Protein AF-A0A1F1WDA9-F1 (afdb_monomer_lite)

Sequence (125 aa):
MWILLLAPYALLALSQLLALVALAKAAPAMGLGLPALAVPALVYLAAALLSLAAFALAVAPERLGPPGPKEPLIALAVLSGLLVCAAPLLWGRTIGEFHLSHHVVRALVTTACLVLYSWYVASHR

pLDDT: mean 78.09, std 8.65, range [53.0, 90.69]

Foldseek 3Di:
DLVLLQVLLVVQLVLLVVLLVLLVVLCVVLVHDPVVSVVLNVLSVLLNVLSVVLNCLSPDDCVVDPQAQPVVNLVSLVSSLCSSQVSCVVCVVSRVNPDPVSNVVSNVSSVSNNVVSVVVRVVSD

Radius of gyration: 15.83 Å; chains: 1; bounding box: 38×28×45 Å

Secondary structure (DSSP, 8-state):
-THHHHHHHHHHHHHHHHHHHHHHHHHHHTT--HHHHHHHHHHHHHHHHHHHHHHHHHHS-GGGS-SS--THHHHHHHHHHHHHHHHHHHHGGGGT---HHHHHHHHHHHHHHHHHHHHHHHH--

Structure (mmCIF, N/CA/C/O backbone):
data_AF-A0A1F1WDA9-F1
#
_entry.id   AF-A0A1F1WDA9-F1
#
loop_
_atom_site.group_PDB
_atom_site.id
_atom_site.type_symbol
_atom_site.label_atom_id
_atom_site.label_alt_id
_atom_site.label_comp_id
_atom_site.label_asym_id
_atom_site.label_entity_id
_atom_site.label_seq_id
_atom_site.pdbx_PDB_ins_code
_atom_site.Cartn_x
_atom_site.Cartn_y
_atom_site.Cartn_z
_atom_site.occupancy
_atom_site.B_iso_or_equiv
_atom_site.auth_seq_id
_atom_site.auth_comp_id
_atom_site.auth_asym_id
_atom_site.auth_atom_id
_atom_site.pdbx_PDB_model_num
ATOM 1 N N . MET A 1 1 ? -7.045 -3.822 19.703 1.00 61.25 1 MET A N 1
ATOM 2 C CA . MET A 1 1 ? -7.415 -4.086 18.291 1.00 61.25 1 MET A CA 1
ATOM 3 C C . MET A 1 1 ? -6.736 -3.156 17.291 1.00 61.25 1 MET A C 1
ATOM 5 O O . MET A 1 1 ? -6.236 -3.666 16.302 1.00 61.25 1 MET A O 1
ATOM 9 N N . TRP A 1 2 ? -6.627 -1.845 17.539 1.00 63.19 2 TRP A N 1
ATOM 10 C CA . TRP A 1 2 ? -5.941 -0.905 16.628 1.00 63.19 2 TRP A CA 1
ATOM 11 C C . TRP A 1 2 ? -4.470 -1.264 16.324 1.00 63.19 2 TRP A C 1
ATOM 13 O O . TRP A 1 2 ? -4.031 -1.119 15.189 1.00 63.19 2 TRP A O 1
ATOM 23 N N . ILE A 1 3 ? -3.740 -1.833 17.294 1.00 65.56 3 ILE A N 1
ATOM 24 C CA . ILE A 1 3 ? -2.374 -2.362 17.104 1.00 65.56 3 ILE A CA 1
ATOM 25 C C . ILE A 1 3 ? -2.290 -3.410 15.981 1.00 65.56 3 ILE A C 1
ATOM 27 O O . ILE A 1 3 ? -1.283 -3.476 15.280 1.00 65.56 3 ILE A O 1
ATOM 31 N N . LEU A 1 4 ? -3.353 -4.192 15.759 1.00 71.25 4 LEU A N 1
ATOM 32 C CA . LEU A 1 4 ? -3.380 -5.226 14.718 1.00 71.25 4 LEU A CA 1
ATOM 33 C C . LEU A 1 4 ? -3.422 -4.629 13.302 1.00 71.25 4 LEU A C 1
ATOM 35 O O . LEU A 1 4 ? -3.058 -5.312 12.352 1.00 71.25 4 LEU A O 1
ATOM 39 N N . LEU A 1 5 ? -3.811 -3.356 13.156 1.00 70.69 5 LEU A N 1
ATOM 40 C CA . LEU A 1 5 ? -3.797 -2.635 11.878 1.00 70.69 5 LEU A CA 1
ATOM 41 C C . LEU A 1 5 ? -2.412 -2.075 11.528 1.00 70.69 5 LEU A C 1
ATOM 43 O O . LEU A 1 5 ? -2.138 -1.804 10.363 1.00 70.69 5 LEU A O 1
ATOM 47 N N . LEU A 1 6 ? -1.518 -1.931 12.508 1.00 77.06 6 LEU A N 1
ATOM 48 C CA . LEU A 1 6 ? -0.211 -1.301 12.311 1.00 77.06 6 LEU A CA 1
ATOM 49 C C . LEU A 1 6 ? 0.690 -2.115 11.389 1.00 77.06 6 LEU A C 1
ATOM 51 O O . LEU A 1 6 ? 1.230 -1.587 10.420 1.00 77.06 6 LEU A O 1
ATOM 55 N N . ALA A 1 7 ? 0.824 -3.408 11.682 1.00 81.56 7 ALA A N 1
ATOM 56 C CA . ALA A 1 7 ? 1.669 -4.308 10.913 1.00 81.56 7 ALA A CA 1
ATOM 57 C C . ALA A 1 7 ? 1.272 -4.372 9.424 1.00 81.56 7 ALA A C 1
ATOM 59 O O . ALA A 1 7 ? 2.144 -4.147 8.584 1.00 81.56 7 ALA A O 1
ATOM 60 N N . PRO A 1 8 ? 0.001 -4.612 9.047 1.00 82.56 8 PRO A N 1
ATOM 61 C CA . PRO A 1 8 ? -0.348 -4.735 7.638 1.00 82.56 8 PRO A CA 1
ATOM 62 C C . PRO A 1 8 ? -0.257 -3.398 6.877 1.00 82.56 8 PRO A C 1
ATOM 64 O O . PRO A 1 8 ? 0.250 -3.402 5.758 1.00 82.56 8 PRO A O 1
ATOM 67 N N . TYR A 1 9 ? -0.601 -2.240 7.465 1.00 80.25 9 TYR A N 1
ATOM 68 C CA . TYR A 1 9 ? -0.370 -0.946 6.793 1.00 80.25 9 TYR A CA 1
ATOM 69 C C . TYR A 1 9 ? 1.116 -0.611 6.630 1.00 80.25 9 TYR A C 1
ATOM 71 O O . TYR A 1 9 ? 1.511 -0.095 5.582 1.00 80.25 9 TYR A O 1
ATOM 79 N N . ALA A 1 10 ? 1.954 -0.936 7.619 1.00 81.38 10 ALA A N 1
ATOM 80 C CA . ALA A 1 10 ? 3.400 -0.768 7.505 1.00 81.38 10 ALA A CA 1
ATOM 81 C C . ALA A 1 10 ? 3.981 -1.656 6.393 1.00 81.38 10 ALA A C 1
ATOM 83 O O . ALA A 1 10 ? 4.783 -1.186 5.586 1.00 81.38 10 ALA A O 1
ATOM 84 N N . LEU A 1 11 ? 3.534 -2.913 6.300 1.00 84.25 11 LEU A N 1
ATOM 85 C CA . LEU A 1 11 ? 3.925 -3.828 5.224 1.00 84.25 11 LEU A CA 1
ATOM 86 C C . LEU A 1 11 ? 3.481 -3.318 3.850 1.00 84.25 11 LEU A C 1
ATOM 88 O O . LEU A 1 11 ? 4.268 -3.369 2.904 1.00 84.25 11 LEU A O 1
ATOM 92 N N . LEU A 1 12 ? 2.262 -2.780 3.733 1.00 84.62 12 LEU A N 1
ATOM 93 C CA . LEU A 1 12 ? 1.797 -2.155 2.495 1.00 84.62 12 LEU A CA 1
ATOM 94 C C . LEU A 1 12 ? 2.698 -0.984 2.111 1.00 84.62 12 LEU A C 1
ATOM 96 O O . LEU A 1 12 ? 3.231 -0.996 1.004 1.00 84.62 12 LEU A O 1
ATOM 100 N N . ALA A 1 13 ? 2.949 -0.041 3.021 1.00 84.62 13 ALA A N 1
ATOM 101 C CA . ALA A 1 13 ? 3.828 1.098 2.766 1.00 84.62 13 ALA A CA 1
ATOM 102 C C . ALA A 1 13 ? 5.230 0.655 2.314 1.00 84.62 13 ALA A C 1
ATOM 104 O O . ALA A 1 13 ? 5.705 1.084 1.262 1.00 84.62 13 ALA A O 1
ATOM 105 N N . LEU A 1 14 ? 5.857 -0.262 3.058 1.00 85.38 14 LEU A N 1
ATOM 106 C CA . LEU A 1 14 ? 7.173 -0.814 2.731 1.00 85.38 14 LEU A CA 1
ATOM 107 C C . LEU A 1 14 ? 7.184 -1.487 1.356 1.00 85.38 14 LEU A C 1
ATOM 109 O O . LEU A 1 14 ? 8.098 -1.253 0.571 1.00 85.38 14 LEU A O 1
ATOM 113 N N . SER A 1 15 ? 6.151 -2.266 1.023 1.00 84.38 15 SER A N 1
ATOM 114 C CA . SER A 1 15 ? 6.055 -2.934 -0.281 1.00 84.38 15 SER A CA 1
ATOM 115 C C . SER A 1 15 ? 5.973 -1.957 -1.459 1.00 84.38 15 SER A C 1
ATOM 117 O O . SER A 1 15 ? 6.440 -2.278 -2.552 1.00 84.38 15 SER A O 1
ATOM 119 N N . GLN A 1 16 ? 5.391 -0.769 -1.263 1.00 87.19 16 GLN A N 1
ATOM 120 C CA . GLN A 1 16 ? 5.342 0.265 -2.301 1.00 87.19 16 GLN A CA 1
ATOM 121 C C . GLN A 1 16 ? 6.668 1.024 -2.409 1.00 87.19 16 GLN A C 1
ATOM 123 O O . GLN A 1 16 ? 7.121 1.316 -3.513 1.00 87.19 16 GLN A O 1
ATOM 128 N N . LEU A 1 17 ? 7.324 1.302 -1.279 1.00 86.00 17 LEU A N 1
ATOM 129 C CA . LEU A 1 17 ? 8.654 1.916 -1.268 1.00 86.00 17 LEU A CA 1
ATOM 130 C C . LEU A 1 17 ? 9.697 1.008 -1.933 1.00 86.00 17 LEU A C 1
ATOM 132 O O . LEU A 1 17 ? 10.520 1.483 -2.712 1.00 86.00 17 LEU A O 1
ATOM 136 N N . LEU A 1 18 ? 9.632 -0.302 -1.688 1.00 84.81 18 LEU A N 1
ATOM 137 C CA . LEU A 1 18 ? 10.484 -1.277 -2.369 1.00 84.81 18 LEU A CA 1
ATOM 138 C C . LEU A 1 18 ? 10.212 -1.313 -3.877 1.00 84.81 18 LEU A C 1
ATOM 140 O O . LEU A 1 18 ? 11.165 -1.315 -4.653 1.00 84.81 18 LEU A O 1
ATOM 144 N N . ALA A 1 19 ? 8.944 -1.238 -4.290 1.00 82.50 19 ALA A N 1
ATOM 145 C CA . ALA A 1 19 ? 8.584 -1.168 -5.705 1.00 82.50 19 ALA A CA 1
ATOM 146 C C . ALA A 1 19 ? 9.108 0.109 -6.387 1.00 82.50 19 ALA A C 1
ATOM 148 O O . ALA A 1 19 ? 9.547 0.051 -7.533 1.00 82.50 19 ALA A O 1
ATOM 149 N N . LEU A 1 20 ? 9.149 1.251 -5.686 1.00 84.88 20 LEU A N 1
ATOM 150 C CA . LEU A 1 20 ? 9.797 2.472 -6.189 1.00 84.88 20 LEU A CA 1
ATOM 151 C C . LEU A 1 20 ? 11.300 2.277 -6.407 1.00 84.88 20 LEU A C 1
ATOM 153 O O . LEU A 1 20 ? 11.842 2.706 -7.426 1.00 84.88 20 LEU A O 1
ATOM 157 N N . VAL A 1 21 ? 11.977 1.609 -5.470 1.00 85.06 21 VAL A N 1
ATOM 158 C CA . VAL A 1 21 ? 13.402 1.281 -5.607 1.00 85.06 21 VAL A CA 1
ATOM 159 C C . VAL A 1 21 ? 13.628 0.318 -6.776 1.00 85.06 21 VAL A C 1
ATOM 161 O O . VAL A 1 21 ? 14.570 0.507 -7.547 1.00 85.06 21 VAL A O 1
ATOM 164 N N . ALA A 1 22 ? 12.769 -0.691 -6.941 1.00 81.69 22 ALA A N 1
ATOM 165 C CA . ALA A 1 22 ? 12.832 -1.630 -8.058 1.00 81.69 22 ALA A CA 1
ATOM 166 C C . ALA A 1 22 ? 12.607 -0.927 -9.405 1.00 81.69 22 ALA A C 1
ATOM 168 O O . ALA A 1 22 ? 13.394 -1.120 -10.331 1.00 81.69 22 ALA A O 1
ATOM 169 N N . LEU A 1 23 ? 11.610 -0.040 -9.490 1.00 81.00 23 LEU A N 1
ATOM 170 C CA . LEU A 1 23 ? 11.333 0.795 -10.662 1.00 81.00 23 LEU A CA 1
ATOM 171 C C . LEU A 1 23 ? 12.551 1.644 -11.051 1.00 81.00 23 LEU A C 1
ATOM 173 O O . LEU A 1 23 ? 12.950 1.648 -12.215 1.00 81.00 23 LEU A O 1
ATOM 177 N N . ALA A 1 24 ? 13.184 2.308 -10.079 1.00 81.00 24 ALA A N 1
ATOM 178 C CA . ALA A 1 24 ? 14.379 3.117 -10.316 1.00 81.00 24 ALA A CA 1
ATOM 179 C C . ALA A 1 24 ? 15.580 2.281 -10.798 1.00 81.00 24 ALA A C 1
ATOM 181 O O . ALA A 1 24 ? 16.363 2.751 -11.622 1.00 81.00 24 ALA A O 1
ATOM 182 N N . LYS A 1 25 ? 15.720 1.037 -10.320 1.00 81.69 25 LYS A N 1
ATOM 183 C CA . LYS A 1 25 ? 16.786 0.112 -10.744 1.00 81.69 25 LYS A CA 1
ATOM 184 C C . LYS A 1 25 ? 16.533 -0.525 -12.111 1.00 81.69 25 LYS A C 1
ATOM 186 O O . LYS A 1 25 ? 17.486 -0.762 -12.846 1.00 81.69 25 LYS A O 1
ATOM 191 N N . ALA A 1 26 ? 15.279 -0.820 -12.448 1.00 77.19 26 ALA A N 1
ATOM 192 C CA . ALA A 1 26 ? 14.908 -1.451 -13.714 1.00 77.19 26 ALA A CA 1
ATOM 193 C C . ALA A 1 26 ? 14.925 -0.461 -14.891 1.00 77.19 26 ALA A C 1
ATOM 195 O O . ALA A 1 26 ? 15.230 -0.843 -16.020 1.00 77.19 26 ALA A O 1
ATOM 196 N N . ALA A 1 27 ? 14.647 0.818 -14.622 1.00 74.38 27 ALA A N 1
ATOM 197 C CA . ALA A 1 27 ? 14.555 1.879 -15.620 1.00 74.38 27 ALA A CA 1
ATOM 198 C C . ALA A 1 27 ? 15.760 1.982 -16.585 1.00 74.38 27 ALA A C 1
ATOM 200 O O . ALA A 1 27 ? 15.528 1.975 -17.799 1.00 74.38 27 ALA A O 1
ATOM 201 N N . PRO A 1 28 ? 17.028 2.011 -16.116 1.00 75.19 28 PRO A N 1
ATOM 202 C CA . PRO A 1 28 ? 18.190 2.074 -17.006 1.00 75.19 28 PRO A CA 1
ATOM 203 C C . PRO A 1 28 ? 18.347 0.821 -17.872 1.00 75.19 28 PRO A C 1
ATOM 205 O O . PRO A 1 28 ? 18.714 0.920 -19.039 1.00 75.19 28 PRO A O 1
ATOM 208 N N . ALA A 1 29 ? 18.044 -0.357 -17.316 1.00 77.25 29 ALA A N 1
ATOM 209 C CA . ALA A 1 29 ? 18.194 -1.638 -18.006 1.00 77.25 29 ALA A CA 1
ATOM 210 C C . ALA A 1 29 ? 17.150 -1.844 -19.115 1.00 77.25 29 ALA A C 1
ATOM 212 O O . ALA A 1 29 ? 17.407 -2.568 -20.073 1.00 77.25 29 ALA A O 1
ATOM 213 N N . MET A 1 30 ? 15.985 -1.203 -19.000 1.00 74.25 30 MET A N 1
ATOM 214 C CA . MET A 1 30 ? 14.904 -1.298 -19.984 1.00 74.25 30 MET A CA 1
ATOM 215 C C . MET A 1 30 ? 14.890 -0.151 -21.005 1.00 74.25 30 MET A C 1
ATOM 217 O O . MET A 1 30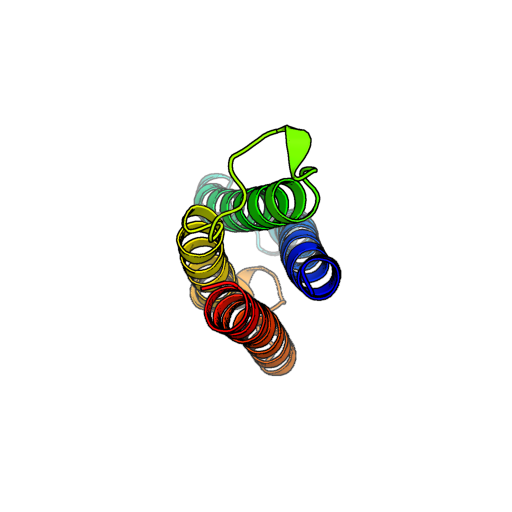 ? 13.984 -0.090 -21.832 1.00 74.25 30 MET A O 1
ATOM 2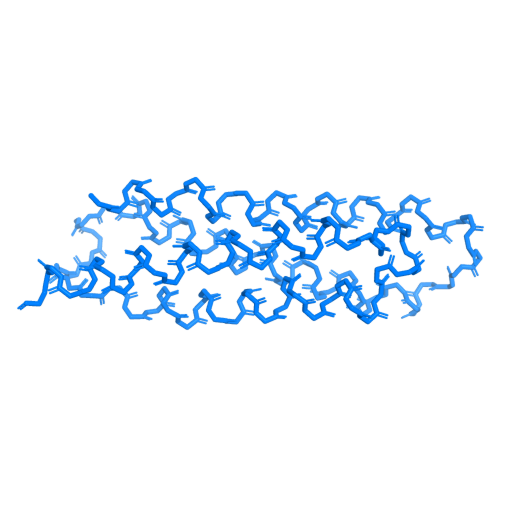21 N N . GLY A 1 31 ? 15.858 0.774 -20.950 1.00 75.31 31 GLY A N 1
ATOM 222 C CA . GLY A 1 31 ? 15.908 1.929 -21.855 1.00 75.31 31 GLY A CA 1
ATOM 223 C C . GLY A 1 31 ? 14.682 2.847 -21.751 1.00 75.31 31 GLY A C 1
ATOM 224 O O . GLY A 1 31 ? 14.349 3.548 -22.705 1.00 75.31 31 GLY A O 1
ATOM 225 N N . LEU A 1 32 ? 13.976 2.822 -20.615 1.00 75.12 32 LEU A N 1
ATOM 226 C CA . LEU A 1 32 ? 12.750 3.590 -20.421 1.00 75.12 32 LEU A CA 1
ATOM 227 C C . LEU A 1 32 ? 13.085 5.065 -20.190 1.00 75.12 32 LEU A C 1
ATOM 229 O O . LEU A 1 32 ? 13.845 5.415 -19.288 1.00 75.12 32 LEU A O 1
ATOM 233 N N . GLY A 1 33 ? 12.475 5.944 -20.985 1.00 74.25 33 GLY A N 1
ATOM 234 C CA . GLY A 1 33 ? 12.559 7.386 -20.766 1.00 74.25 33 GLY A CA 1
ATOM 235 C C . GLY A 1 33 ? 11.808 7.828 -19.505 1.00 74.25 33 GLY A C 1
ATOM 236 O O . GLY A 1 33 ? 10.836 7.196 -19.087 1.00 74.25 33 GLY A O 1
ATOM 237 N N . LEU A 1 34 ? 12.203 8.978 -18.947 1.00 71.81 34 LEU A N 1
ATOM 238 C CA . LEU A 1 34 ? 11.554 9.632 -17.796 1.00 71.81 34 LEU A CA 1
ATOM 239 C C . LEU A 1 34 ? 10.006 9.657 -17.841 1.00 71.81 34 LEU A C 1
ATOM 241 O O . LEU A 1 34 ? 9.393 9.367 -16.811 1.00 71.81 34 LEU A O 1
ATOM 245 N N . PRO A 1 35 ? 9.339 9.933 -18.984 1.00 71.75 35 PRO A N 1
ATOM 246 C CA . PRO A 1 35 ? 7.876 9.988 -19.035 1.00 71.75 35 PRO A CA 1
ATOM 247 C C . PRO A 1 35 ? 7.206 8.639 -18.750 1.00 71.75 35 PRO A C 1
ATOM 249 O O . PRO A 1 35 ? 6.153 8.594 -18.119 1.00 71.75 35 PRO A 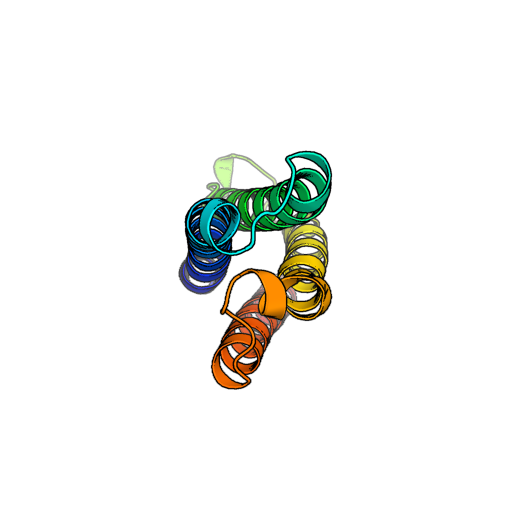O 1
ATOM 252 N N . ALA A 1 36 ? 7.832 7.535 -19.173 1.00 76.56 36 ALA A N 1
ATOM 253 C CA . ALA A 1 36 ? 7.303 6.187 -18.977 1.00 76.56 36 ALA A CA 1
ATOM 254 C C . ALA A 1 36 ? 7.371 5.737 -17.506 1.00 76.56 36 ALA A C 1
ATOM 256 O O . ALA A 1 36 ? 6.643 4.836 -17.100 1.00 76.56 36 ALA A O 1
ATOM 257 N N . LEU A 1 37 ? 8.222 6.384 -16.702 1.00 80.50 37 LEU A N 1
ATOM 258 C CA . LEU A 1 37 ? 8.442 6.076 -15.287 1.00 80.50 37 LEU A CA 1
ATOM 259 C C . LEU A 1 37 ? 7.665 7.004 -14.352 1.00 80.50 37 LEU A C 1
ATOM 261 O O . LEU A 1 37 ? 7.390 6.627 -13.214 1.00 80.50 37 LEU A O 1
ATOM 265 N N . ALA A 1 38 ? 7.284 8.192 -14.829 1.00 84.62 38 ALA A N 1
ATOM 266 C CA . ALA A 1 38 ? 6.624 9.212 -14.021 1.00 84.62 38 ALA A CA 1
ATOM 267 C C . ALA A 1 38 ? 5.284 8.728 -13.447 1.00 84.62 38 ALA A C 1
ATOM 269 O O . ALA A 1 38 ? 5.055 8.829 -12.243 1.00 84.62 38 ALA A O 1
ATOM 270 N N . VAL A 1 39 ? 4.415 8.158 -14.289 1.00 86.12 39 VAL A N 1
ATOM 271 C CA . VAL A 1 39 ? 3.098 7.665 -13.853 1.00 86.12 39 VAL A CA 1
ATOM 272 C C . VAL A 1 39 ? 3.225 6.492 -12.867 1.00 86.12 39 VAL A C 1
ATOM 274 O O . VAL A 1 39 ? 2.655 6.598 -11.780 1.00 86.12 39 VAL A O 1
ATOM 277 N N . PRO A 1 40 ? 4.000 5.422 -13.151 1.00 85.06 40 PRO A N 1
ATOM 278 C CA . PRO A 1 40 ? 4.224 4.353 -12.178 1.00 85.06 40 PRO A CA 1
ATOM 279 C C . PRO A 1 40 ? 4.780 4.870 -10.848 1.00 85.06 40 PRO A C 1
ATOM 281 O O . PRO A 1 40 ? 4.279 4.499 -9.788 1.00 85.06 40 PRO A O 1
ATOM 284 N N . ALA A 1 41 ? 5.779 5.759 -10.888 1.00 87.00 41 ALA A N 1
ATOM 285 C CA . ALA A 1 41 ? 6.391 6.314 -9.685 1.00 87.00 41 ALA A CA 1
ATOM 286 C C . ALA A 1 41 ? 5.379 7.096 -8.838 1.00 87.00 41 ALA A C 1
ATOM 288 O O . ALA A 1 41 ? 5.317 6.908 -7.626 1.00 87.00 41 ALA A O 1
ATOM 289 N N . LEU A 1 42 ? 4.540 7.924 -9.465 1.00 89.44 42 LEU A N 1
ATOM 290 C CA . LEU A 1 42 ? 3.485 8.656 -8.763 1.00 89.44 42 LEU A CA 1
ATOM 291 C C . LEU A 1 42 ? 2.471 7.715 -8.112 1.00 89.44 42 LEU A C 1
ATOM 293 O O . LEU A 1 42 ? 2.077 7.943 -6.971 1.00 89.44 42 LEU A O 1
ATOM 297 N N . VAL A 1 43 ? 2.077 6.644 -8.803 1.00 88.12 43 VAL A N 1
ATOM 298 C CA . VAL A 1 43 ? 1.115 5.672 -8.270 1.00 88.12 43 VAL A CA 1
ATOM 299 C C . VAL A 1 43 ? 1.698 4.911 -7.078 1.00 88.12 43 VAL A C 1
ATOM 301 O O . VAL A 1 43 ? 1.044 4.826 -6.037 1.00 88.12 43 VAL A O 1
ATOM 304 N N . TYR A 1 44 ? 2.927 4.397 -7.187 1.00 87.94 44 TYR A N 1
ATOM 305 C CA . TYR A 1 44 ? 3.588 3.711 -6.074 1.00 87.94 44 TYR A CA 1
ATOM 306 C C . TYR A 1 44 ? 3.828 4.654 -4.887 1.00 87.94 44 TYR A C 1
ATOM 308 O O . TYR A 1 44 ? 3.599 4.269 -3.739 1.00 87.94 44 TYR A O 1
ATOM 316 N N . LEU A 1 45 ? 4.217 5.907 -5.142 1.00 90.06 45 LEU A N 1
ATOM 317 C CA . LEU A 1 45 ? 4.382 6.917 -4.098 1.00 90.06 45 LEU A CA 1
ATOM 318 C C . LEU A 1 45 ? 3.054 7.237 -3.407 1.00 90.06 45 LEU A C 1
ATOM 320 O O . LEU A 1 45 ? 2.993 7.243 -2.180 1.00 90.06 45 LEU A O 1
ATOM 324 N N . ALA A 1 46 ? 1.979 7.449 -4.167 1.00 88.81 46 ALA A N 1
ATOM 325 C CA . ALA A 1 46 ? 0.653 7.691 -3.610 1.00 88.81 46 ALA A CA 1
ATOM 326 C C . ALA A 1 46 ? 0.189 6.510 -2.746 1.00 88.81 46 ALA A C 1
ATOM 328 O O . ALA A 1 46 ? -0.265 6.707 -1.621 1.00 88.81 46 ALA A O 1
ATOM 329 N N . ALA A 1 47 ? 0.372 5.277 -3.223 1.00 87.12 47 ALA A N 1
ATOM 330 C CA . ALA A 1 47 ? 0.041 4.071 -2.473 1.00 87.12 47 ALA A CA 1
ATOM 331 C C . ALA A 1 47 ? 0.844 3.957 -1.161 1.00 87.12 47 ALA A C 1
ATOM 333 O O . ALA A 1 47 ? 0.280 3.605 -0.120 1.00 87.12 47 ALA A O 1
ATOM 334 N N . ALA A 1 48 ? 2.139 4.299 -1.189 1.00 87.44 48 ALA A N 1
ATOM 335 C CA . ALA A 1 48 ? 2.992 4.340 -0.003 1.00 87.44 48 ALA A CA 1
ATOM 336 C C . ALA A 1 48 ? 2.503 5.387 1.008 1.00 87.44 48 ALA A C 1
ATOM 338 O O . ALA A 1 48 ? 2.325 5.074 2.185 1.00 87.44 48 ALA A O 1
ATOM 339 N N . LEU A 1 49 ? 2.240 6.612 0.545 1.00 90.69 49 LEU A N 1
ATOM 340 C CA . LEU A 1 49 ? 1.796 7.727 1.381 1.00 90.69 49 LEU A CA 1
ATOM 341 C C . LEU A 1 49 ? 0.421 7.473 2.000 1.00 90.69 49 LEU A C 1
ATOM 343 O O . LEU A 1 49 ? 0.234 7.741 3.182 1.00 90.69 49 LEU A O 1
ATOM 347 N N . LEU A 1 50 ? -0.523 6.909 1.246 1.00 87.19 50 LEU A N 1
ATOM 348 C CA . LEU A 1 50 ? -1.843 6.545 1.768 1.00 87.19 50 LEU A CA 1
ATOM 349 C C . LEU A 1 50 ? -1.745 5.436 2.824 1.00 87.19 50 LEU A C 1
ATOM 351 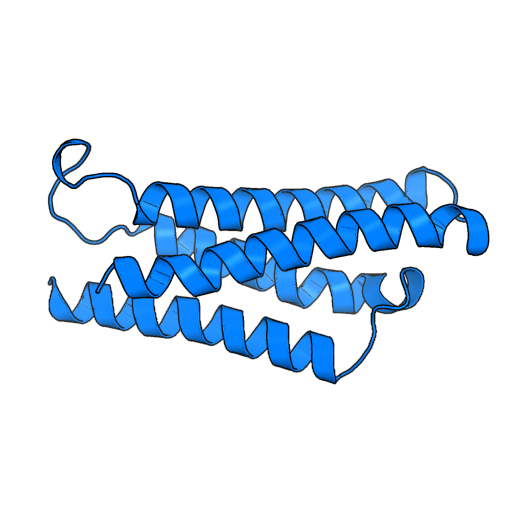O O . LEU A 1 50 ? -2.414 5.508 3.853 1.00 87.19 50 LEU A O 1
ATOM 355 N N . SER A 1 51 ? -0.871 4.448 2.608 1.00 85.06 51 SER A N 1
ATOM 356 C CA . SER A 1 51 ? -0.611 3.385 3.590 1.00 85.06 51 SER A CA 1
ATOM 357 C C . SER A 1 51 ? 0.048 3.937 4.862 1.00 85.06 51 SER A C 1
ATOM 359 O O . SER A 1 51 ? -0.324 3.553 5.968 1.00 85.06 51 SER A O 1
ATOM 361 N N . LEU A 1 52 ? 0.979 4.890 4.724 1.00 86.44 52 LEU A N 1
ATOM 362 C CA . LEU A 1 52 ? 1.599 5.602 5.848 1.00 86.44 52 LEU A CA 1
ATOM 363 C C . LEU A 1 52 ? 0.604 6.493 6.593 1.00 86.44 52 LEU A C 1
ATOM 365 O O . LEU A 1 52 ? 0.618 6.519 7.819 1.00 86.44 52 LEU A O 1
ATOM 369 N N . ALA A 1 53 ? -0.274 7.198 5.880 1.00 85.69 53 ALA A N 1
ATOM 370 C CA . ALA A 1 53 ? -1.326 8.005 6.485 1.00 85.69 53 ALA A CA 1
ATOM 371 C C . ALA A 1 53 ? -2.291 7.124 7.289 1.00 85.69 53 ALA A C 1
ATOM 373 O O . ALA A 1 53 ? -2.631 7.459 8.423 1.00 85.69 53 ALA A O 1
ATOM 374 N N . ALA A 1 54 ? -2.666 5.961 6.745 1.00 82.88 54 ALA A N 1
ATOM 375 C CA . ALA A 1 54 ? -3.475 4.979 7.455 1.00 82.88 54 ALA A CA 1
ATOM 376 C C . ALA A 1 54 ? -2.756 4.430 8.700 1.00 82.88 54 ALA A C 1
ATOM 378 O O . ALA A 1 54 ? -3.357 4.334 9.769 1.00 82.88 54 ALA A O 1
ATOM 379 N N . PHE A 1 55 ? -1.455 4.146 8.602 1.00 83.44 55 PHE A N 1
ATOM 380 C CA . PHE A 1 55 ? -0.633 3.760 9.749 1.00 83.44 55 PHE A CA 1
ATOM 381 C C . PHE A 1 55 ? -0.589 4.860 10.821 1.00 83.44 55 PHE A C 1
ATOM 383 O O . PHE A 1 55 ? -0.877 4.597 11.987 1.00 83.44 55 PHE A O 1
ATOM 390 N N . ALA A 1 56 ? -0.289 6.102 10.441 1.00 83.12 56 ALA A N 1
ATOM 391 C CA . ALA A 1 56 ? -0.198 7.232 11.362 1.00 83.12 56 ALA A CA 1
ATOM 392 C C . ALA A 1 56 ? -1.532 7.489 12.075 1.00 83.12 56 ALA A C 1
ATOM 394 O O . ALA A 1 56 ? -1.566 7.643 13.295 1.00 83.12 56 ALA A O 1
ATOM 395 N N . LEU A 1 57 ? -2.643 7.450 11.336 1.00 78.00 57 LEU A N 1
ATOM 396 C CA . LEU A 1 57 ? -3.983 7.555 11.905 1.00 78.00 57 LEU A CA 1
ATOM 397 C C . LEU A 1 57 ? -4.328 6.366 12.804 1.00 78.00 57 LEU A C 1
ATOM 399 O O . LEU A 1 57 ? -5.035 6.551 13.793 1.00 78.00 57 LEU A O 1
ATOM 403 N N . ALA A 1 58 ? -3.836 5.159 12.515 1.00 76.12 58 ALA A N 1
ATOM 404 C CA . ALA A 1 58 ? -4.017 4.005 13.390 1.00 76.12 58 ALA A CA 1
ATOM 405 C C . ALA A 1 58 ? -3.260 4.164 14.724 1.00 76.12 58 ALA A C 1
ATOM 407 O O . ALA A 1 58 ? -3.831 3.807 15.752 1.00 76.12 58 ALA A O 1
ATOM 408 N N . VAL A 1 59 ? -2.054 4.754 14.722 1.00 78.06 59 VAL A N 1
ATOM 409 C CA . VAL A 1 59 ? -1.238 5.031 15.930 1.00 78.06 59 VAL A CA 1
ATOM 410 C C . VAL A 1 59 ? -1.689 6.280 16.693 1.00 78.06 59 VAL A C 1
ATOM 412 O O . VAL A 1 59 ? -1.407 6.396 17.885 1.00 78.06 59 VAL A O 1
ATOM 415 N N . ALA A 1 60 ? -2.379 7.216 16.034 1.00 73.38 60 ALA A N 1
ATOM 416 C CA . ALA A 1 60 ? -2.783 8.477 16.647 1.00 73.38 60 ALA A CA 1
ATOM 417 C C . ALA A 1 60 ? -3.563 8.231 17.959 1.00 73.38 60 ALA A C 1
ATOM 419 O O . ALA A 1 60 ? -4.583 7.525 17.929 1.00 73.38 60 ALA A O 1
ATOM 420 N N . PRO A 1 61 ? -3.091 8.777 19.101 1.00 62.53 61 PRO A N 1
ATOM 421 C CA . PRO A 1 61 ? -3.715 8.555 20.398 1.00 62.53 61 PRO A CA 1
ATOM 422 C C . PRO A 1 61 ? -5.147 9.089 20.426 1.00 62.53 61 PRO A C 1
ATOM 424 O O . PRO A 1 61 ? -5.430 10.155 19.883 1.00 62.53 61 PRO A O 1
ATOM 427 N N . GLU A 1 62 ? -6.030 8.394 21.146 1.00 61.94 62 GLU A N 1
ATOM 428 C CA . GLU A 1 62 ? -7.443 8.777 21.331 1.00 61.94 62 GLU A CA 1
ATOM 429 C C . GLU A 1 62 ? -7.628 10.167 21.964 1.00 61.94 62 GLU A C 1
ATOM 431 O O . GLU A 1 62 ? -8.714 10.722 21.937 1.00 61.94 62 GLU A O 1
ATOM 436 N N . ARG A 1 63 ? -6.567 10.785 22.498 1.00 53.00 63 ARG A N 1
ATOM 437 C CA . ARG A 1 63 ? -6.604 12.177 22.977 1.00 53.00 63 ARG A CA 1
ATOM 438 C C . ARG A 1 63 ? -6.633 13.224 21.856 1.00 53.00 63 ARG A C 1
ATOM 440 O O . ARG A 1 63 ? -6.900 14.384 22.144 1.00 53.00 63 ARG A O 1
ATOM 447 N N . LEU A 1 64 ? -6.321 12.846 20.613 1.00 54.56 64 LEU A N 1
ATOM 448 C CA . LEU A 1 64 ? -6.267 13.754 19.457 1.00 54.56 64 LEU A CA 1
ATOM 449 C C . LEU A 1 64 ? -7.564 13.771 18.629 1.00 54.56 64 LEU A C 1
ATOM 451 O O . LEU A 1 64 ? -7.640 14.504 17.646 1.00 54.56 64 LEU A O 1
ATOM 455 N N . GLY A 1 65 ? -8.582 12.988 18.996 1.00 54.69 65 GLY A N 1
ATOM 456 C CA . GLY A 1 65 ? -9.855 12.946 18.279 1.00 54.69 65 GLY A CA 1
ATOM 457 C C . GLY A 1 65 ? -10.955 12.253 19.083 1.00 54.69 65 GLY A C 1
ATOM 458 O O . GLY A 1 65 ? -10.655 11.585 20.068 1.00 54.69 65 GLY A O 1
ATOM 459 N N . PRO A 1 66 ? -12.231 12.414 18.703 1.00 54.41 66 PRO A N 1
ATOM 460 C CA . PRO A 1 66 ? -13.333 11.775 19.411 1.00 54.41 66 PRO A CA 1
ATOM 461 C C . PRO A 1 66 ? -13.183 10.240 19.403 1.00 54.41 66 PRO A C 1
ATOM 463 O O . PRO A 1 66 ? -12.719 9.684 18.402 1.00 54.41 66 PRO A O 1
ATOM 466 N N . PRO A 1 67 ? -13.592 9.543 20.482 1.00 56.56 67 PRO A N 1
ATOM 467 C CA . PRO A 1 67 ? -13.661 8.087 20.513 1.00 56.56 67 PRO A CA 1
ATOM 468 C C . PRO A 1 67 ? -14.759 7.647 19.540 1.00 56.56 67 PRO A C 1
ATOM 470 O O . PRO A 1 67 ? -15.944 7.665 19.858 1.00 56.56 67 PRO A O 1
ATOM 473 N N . GLY A 1 68 ? -14.373 7.343 18.306 1.00 58.09 68 GLY A N 1
ATOM 474 C CA . GLY A 1 68 ? -15.305 7.015 17.240 1.00 58.09 68 GLY A CA 1
ATOM 475 C C . GLY A 1 68 ? -14.647 6.211 16.124 1.00 58.09 68 GLY A C 1
ATOM 476 O O . GLY A 1 68 ? -13.414 6.132 16.047 1.00 58.09 68 GLY A O 1
ATOM 477 N N . PRO A 1 69 ? -15.457 5.588 15.251 1.00 57.78 69 PRO A N 1
ATOM 478 C CA . PRO A 1 69 ? -14.950 4.849 14.109 1.00 57.78 69 PRO A CA 1
ATOM 479 C C . PRO A 1 69 ? -14.103 5.786 13.248 1.00 57.78 69 PRO A C 1
ATOM 481 O O . PRO A 1 69 ? -14.554 6.841 12.809 1.00 57.78 69 PRO A O 1
ATOM 484 N N . LYS A 1 70 ? -12.849 5.399 13.011 1.00 69.12 70 LYS A N 1
ATOM 485 C CA . LYS A 1 70 ? -11.894 6.157 12.198 1.00 69.12 70 LYS A CA 1
ATOM 486 C C . LYS A 1 70 ? -12.250 6.031 10.709 1.00 69.12 70 LYS A C 1
ATOM 488 O O . LYS A 1 70 ? -11.423 5.574 9.935 1.00 69.12 70 LYS A O 1
ATOM 493 N N . GLU A 1 71 ? -13.460 6.411 10.293 1.00 68.25 71 GLU A N 1
ATOM 494 C CA . GLU A 1 71 ? -13.986 6.307 8.917 1.00 68.25 71 GLU A CA 1
ATOM 495 C C . GLU A 1 71 ? -12.997 6.718 7.806 1.00 68.25 71 GLU A C 1
ATOM 497 O O . GLU A 1 71 ? -12.927 6.003 6.799 1.00 68.25 71 GLU A O 1
ATOM 502 N N . PRO A 1 72 ? -12.146 7.757 7.980 1.00 73.38 72 PRO A N 1
ATOM 503 C CA . PRO A 1 72 ? -11.087 8.074 7.022 1.00 73.38 72 PRO A CA 1
ATOM 504 C C . PRO A 1 72 ? -10.127 6.907 6.734 1.00 73.38 72 PRO A C 1
ATOM 506 O O . PRO A 1 72 ? -9.609 6.803 5.626 1.00 73.38 72 PRO A O 1
ATOM 509 N N . LEU A 1 73 ? -9.910 5.993 7.687 1.00 72.69 73 LEU A N 1
ATOM 510 C CA . LEU A 1 73 ? -9.078 4.805 7.503 1.00 72.69 73 LEU A CA 1
ATOM 511 C C . LEU A 1 73 ? -9.656 3.834 6.472 1.00 72.69 73 LEU A C 1
ATOM 513 O O . LEU A 1 73 ? -8.862 3.279 5.726 1.00 72.69 73 LEU A O 1
ATOM 517 N N . ILE A 1 74 ? -10.983 3.649 6.361 1.00 72.50 74 ILE A N 1
ATOM 518 C CA . ILE A 1 74 ? -11.554 2.815 5.277 1.00 72.50 74 ILE A CA 1
ATOM 519 C C . ILE A 1 74 ? -11.246 3.431 3.931 1.00 72.50 74 ILE A C 1
ATOM 521 O O . ILE A 1 74 ? -10.779 2.732 3.037 1.00 72.50 74 ILE A O 1
ATOM 525 N N . ALA A 1 75 ? -11.507 4.729 3.783 1.00 76.44 75 ALA A N 1
ATOM 526 C CA . ALA A 1 75 ? -11.297 5.404 2.513 1.00 76.44 75 ALA A CA 1
ATOM 527 C C . ALA A 1 75 ? -9.823 5.299 2.096 1.00 76.44 75 ALA A C 1
ATOM 529 O O . ALA A 1 75 ? -9.524 4.903 0.971 1.00 76.44 75 ALA A O 1
ATOM 530 N N . LEU A 1 76 ? -8.897 5.539 3.030 1.00 78.69 76 LEU A N 1
ATOM 531 C CA . LEU A 1 76 ? -7.460 5.384 2.800 1.00 78.69 76 LEU A CA 1
ATOM 532 C C . LEU A 1 76 ? -7.054 3.928 2.530 1.00 78.69 76 LEU A C 1
ATOM 534 O O . LEU A 1 76 ? -6.207 3.687 1.672 1.00 78.69 76 LEU A O 1
ATOM 538 N N . ALA A 1 77 ? -7.653 2.946 3.204 1.00 76.12 77 ALA A N 1
ATOM 539 C CA . ALA A 1 77 ? -7.380 1.523 2.995 1.00 76.12 77 ALA A CA 1
ATOM 540 C C . ALA A 1 77 ? -7.844 1.038 1.623 1.00 76.12 77 ALA A C 1
ATOM 542 O O . ALA A 1 77 ? -7.123 0.315 0.944 1.00 76.12 77 ALA A O 1
ATOM 543 N N . VAL A 1 78 ? -9.037 1.457 1.204 1.00 80.31 78 VAL A N 1
ATOM 544 C CA . VAL A 1 78 ? -9.602 1.123 -0.103 1.00 80.31 78 VAL A CA 1
ATOM 545 C C . VAL A 1 78 ? -8.779 1.787 -1.200 1.00 80.31 78 VAL A C 1
ATOM 547 O O . VAL A 1 78 ? -8.339 1.105 -2.120 1.00 80.31 78 VAL A O 1
ATOM 550 N N . LEU A 1 79 ? -8.497 3.088 -1.080 1.00 82.56 79 LEU A N 1
ATOM 551 C CA . LEU A 1 79 ? -7.683 3.812 -2.059 1.00 82.56 79 LEU A CA 1
ATOM 552 C C . LEU A 1 79 ? -6.261 3.248 -2.142 1.00 82.56 79 LEU A C 1
ATOM 554 O O . LEU A 1 79 ? -5.778 2.973 -3.238 1.00 82.56 79 LEU A O 1
ATOM 558 N N . SER A 1 80 ? -5.601 3.020 -1.003 1.00 81.38 80 SER A N 1
ATOM 559 C CA . SER A 1 80 ? -4.267 2.409 -0.992 1.00 81.38 80 SER A CA 1
ATOM 560 C C . SER A 1 80 ? -4.301 0.994 -1.562 1.00 81.38 80 SER A C 1
ATOM 562 O O . SER A 1 80 ? -3.483 0.684 -2.418 1.00 81.38 80 SER A O 1
ATOM 564 N N . GLY A 1 81 ? -5.270 0.164 -1.171 1.00 79.31 81 GLY A N 1
ATOM 565 C CA . GLY A 1 81 ? -5.451 -1.200 -1.662 1.00 79.31 81 GLY A CA 1
ATOM 566 C C . GLY A 1 81 ? -5.656 -1.282 -3.173 1.00 79.31 81 GLY A C 1
ATOM 567 O O . GLY A 1 81 ? -5.020 -2.106 -3.834 1.00 79.31 81 GLY A O 1
ATOM 568 N N . LEU A 1 82 ? -6.481 -0.392 -3.733 1.00 83.69 82 LEU A N 1
ATOM 569 C CA . LEU A 1 82 ? -6.681 -0.277 -5.178 1.00 83.69 82 LEU A CA 1
ATOM 570 C C . LEU A 1 82 ? -5.361 0.015 -5.890 1.00 83.69 82 LEU A C 1
ATOM 572 O O . LEU A 1 82 ? -5.019 -0.680 -6.843 1.00 83.69 82 LEU A O 1
ATOM 576 N N . LEU A 1 83 ? -4.592 0.991 -5.407 1.00 83.38 83 LEU A N 1
ATOM 577 C CA . LEU A 1 83 ? -3.314 1.358 -6.018 1.00 83.38 83 LEU A CA 1
ATOM 578 C C . LEU A 1 83 ? -2.256 0.258 -5.833 1.00 83.38 83 LEU A C 1
ATOM 580 O O . LEU A 1 83 ? -1.578 -0.101 -6.793 1.00 83.38 83 LEU A O 1
ATOM 584 N N . VAL A 1 84 ? -2.169 -0.337 -4.638 1.00 84.25 84 VAL A N 1
ATOM 585 C CA . VAL A 1 84 ? -1.280 -1.464 -4.299 1.00 84.25 84 VAL A CA 1
ATOM 586 C C . VAL A 1 84 ? -1.496 -2.649 -5.241 1.00 84.25 84 VAL A C 1
ATOM 588 O O . VAL A 1 84 ? -0.529 -3.324 -5.601 1.00 84.25 84 VAL A O 1
ATOM 591 N N . CYS A 1 85 ? -2.747 -2.929 -5.610 1.00 83.50 85 CYS A N 1
ATOM 592 C CA . CYS A 1 85 ? -3.091 -4.052 -6.477 1.00 83.50 85 CYS A CA 1
ATOM 593 C C . CYS A 1 85 ? -2.992 -3.687 -7.965 1.00 83.50 85 CYS A C 1
ATOM 595 O O . CYS A 1 85 ? -2.457 -4.472 -8.747 1.00 83.50 85 CYS A O 1
ATOM 597 N N . ALA A 1 86 ? -3.474 -2.507 -8.366 1.00 84.75 86 ALA A N 1
ATOM 598 C CA . ALA A 1 86 ? -3.529 -2.089 -9.766 1.00 84.75 86 ALA A CA 1
ATOM 599 C C . ALA A 1 86 ? -2.150 -1.733 -10.337 1.00 84.75 86 ALA A C 1
ATOM 601 O O . ALA A 1 86 ? -1.849 -2.097 -11.473 1.00 84.75 86 ALA A O 1
ATOM 602 N N . ALA A 1 87 ? -1.286 -1.070 -9.563 1.00 81.81 87 ALA A N 1
ATOM 603 C CA . ALA A 1 87 ? 0.019 -0.622 -10.047 1.00 81.81 87 ALA A CA 1
ATOM 604 C C . ALA A 1 87 ? 0.900 -1.768 -10.577 1.00 81.81 87 ALA A C 1
ATOM 606 O O . ALA A 1 87 ? 1.344 -1.694 -11.724 1.00 81.81 87 ALA A O 1
ATOM 607 N N . PRO A 1 88 ? 1.106 -2.876 -9.839 1.00 77.44 88 PRO A N 1
ATOM 608 C CA . PRO A 1 88 ? 1.861 -3.99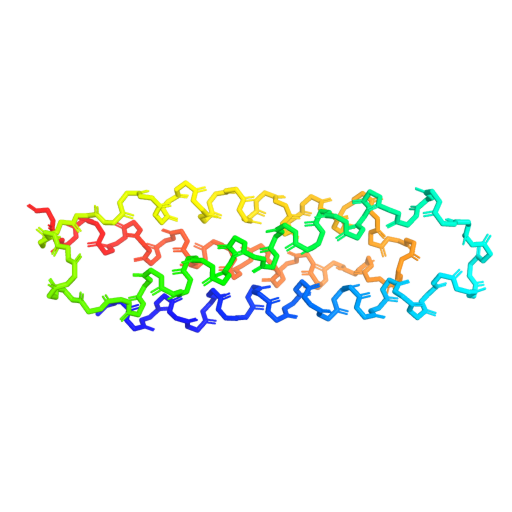8 -10.377 1.00 77.44 88 PRO A CA 1
ATOM 609 C C . PRO A 1 88 ? 1.124 -4.738 -11.505 1.00 77.44 88 PRO A C 1
ATOM 611 O O . PRO A 1 88 ? 1.786 -5.372 -12.317 1.00 77.44 88 PRO A O 1
ATOM 614 N N . LEU A 1 89 ? -0.209 -4.662 -11.624 1.00 81.00 89 LEU A N 1
ATOM 615 C CA . LEU A 1 89 ? -0.903 -5.247 -12.782 1.00 81.00 89 LEU A CA 1
ATOM 616 C C . LEU A 1 89 ? -0.593 -4.489 -14.079 1.00 81.00 89 LEU A C 1
ATOM 618 O O . LEU A 1 89 ? -0.436 -5.104 -15.131 1.00 81.00 89 LEU A O 1
ATOM 622 N N . LEU A 1 90 ? -0.476 -3.165 -13.983 1.00 81.50 90 LEU A N 1
ATOM 623 C CA . LEU A 1 90 ? -0.220 -2.280 -15.117 1.00 81.50 90 LEU A CA 1
ATOM 624 C C . LEU A 1 90 ? 1.278 -2.170 -15.448 1.00 81.50 90 LEU A C 1
ATOM 626 O O . LEU A 1 90 ? 1.645 -2.164 -16.620 1.00 81.50 90 LEU A O 1
ATOM 630 N N . TRP A 1 91 ? 2.145 -2.130 -14.429 1.00 80.31 91 TRP A N 1
ATOM 631 C CA . TRP A 1 91 ? 3.581 -1.834 -14.576 1.00 80.31 91 TRP A CA 1
ATOM 632 C C . TRP A 1 91 ? 4.514 -2.862 -13.925 1.00 80.31 91 TRP A C 1
ATOM 634 O O . TRP A 1 91 ? 5.734 -2.747 -14.025 1.00 80.31 91 TRP A O 1
ATOM 644 N N . GLY A 1 92 ? 3.993 -3.919 -13.299 1.00 74.56 92 GLY A N 1
ATOM 645 C CA . GLY A 1 92 ? 4.822 -4.936 -12.639 1.00 74.56 92 GLY A CA 1
ATOM 646 C C . GLY A 1 92 ? 5.776 -5.640 -13.604 1.00 74.56 92 GLY A C 1
ATOM 647 O O . GLY A 1 92 ? 6.890 -5.996 -13.226 1.00 74.56 92 GLY A O 1
ATOM 648 N N . ARG A 1 93 ? 5.380 -5.800 -14.877 1.00 75.19 93 ARG A N 1
ATOM 649 C CA . ARG A 1 93 ? 6.229 -6.425 -15.908 1.00 75.19 93 ARG A CA 1
ATOM 650 C C . ARG A 1 93 ? 7.433 -5.559 -16.261 1.00 75.19 93 ARG A C 1
ATOM 652 O O . ARG A 1 93 ? 8.514 -6.092 -16.472 1.00 75.19 93 ARG A O 1
ATOM 659 N N . THR A 1 94 ? 7.263 -4.237 -16.266 1.00 68.75 94 THR A N 1
ATOM 660 C CA . THR A 1 94 ? 8.336 -3.279 -16.575 1.00 68.75 94 THR A CA 1
ATOM 661 C C . THR A 1 94 ? 9.361 -3.130 -15.452 1.00 68.75 94 THR A C 1
ATOM 663 O O . THR A 1 94 ? 10.429 -2.577 -15.672 1.00 68.75 94 THR A O 1
ATOM 666 N N . ILE A 1 95 ? 9.063 -3.632 -14.253 1.00 65.44 95 ILE A N 1
ATOM 667 C CA . ILE A 1 95 ? 9.961 -3.543 -13.090 1.00 65.44 95 ILE A CA 1
ATOM 668 C C . ILE A 1 95 ? 10.444 -4.907 -12.594 1.00 65.44 95 ILE A C 1
ATOM 670 O O . ILE A 1 95 ? 11.095 -4.986 -11.558 1.00 65.44 95 ILE A O 1
ATOM 674 N N . GLY A 1 96 ? 10.119 -5.987 -13.314 1.00 64.38 96 GLY A N 1
ATOM 675 C CA . GLY A 1 96 ? 10.478 -7.350 -12.913 1.00 64.38 96 GLY A CA 1
ATOM 676 C C . GLY A 1 96 ? 9.737 -7.860 -11.671 1.00 64.38 96 GLY A C 1
ATOM 677 O O . GLY A 1 96 ? 10.157 -8.846 -11.080 1.00 64.38 96 GLY A O 1
ATOM 678 N N . GLU A 1 97 ? 8.631 -7.222 -11.268 1.00 64.25 97 GLU A N 1
ATOM 679 C CA . GLU A 1 97 ? 7.840 -7.616 -10.092 1.00 64.25 97 GLU A CA 1
ATOM 680 C C . GLU A 1 97 ? 6.559 -8.397 -10.433 1.00 64.25 97 GLU A C 1
ATOM 682 O O . GLU A 1 97 ? 5.802 -8.742 -9.522 1.00 64.25 97 GLU A O 1
ATOM 687 N N . PHE A 1 98 ? 6.293 -8.707 -11.708 1.00 67.62 98 PHE A N 1
ATOM 688 C CA . PHE A 1 98 ? 5.080 -9.424 -12.133 1.00 67.62 98 PHE A CA 1
ATOM 689 C C . PHE A 1 98 ? 5.149 -10.929 -11.835 1.00 67.62 98 PHE A C 1
ATOM 691 O O . PHE A 1 98 ? 5.197 -11.770 -12.733 1.00 67.62 98 PHE A O 1
ATOM 698 N N . HIS A 1 99 ? 5.148 -11.272 -10.552 1.00 78.81 99 HIS A N 1
ATOM 699 C CA . HIS A 1 99 ? 5.013 -12.640 -10.074 1.00 78.81 99 HIS A CA 1
ATOM 700 C C . HIS A 1 99 ? 3.669 -12.809 -9.374 1.00 78.81 99 HIS A C 1
ATOM 702 O O . HIS A 1 99 ? 3.253 -11.961 -8.583 1.00 78.81 99 HIS A O 1
ATOM 708 N N . LEU A 1 100 ? 3.000 -13.939 -9.627 1.00 78.25 100 LEU A N 1
ATOM 709 C CA . LEU A 1 100 ? 1.721 -14.269 -8.991 1.00 78.25 100 LEU A CA 1
ATOM 710 C C . LEU A 1 100 ? 1.814 -14.179 -7.460 1.00 78.25 100 LEU A C 1
ATOM 712 O O . LEU A 1 100 ? 0.910 -13.649 -6.820 1.00 78.25 100 LEU A O 1
ATOM 716 N N . SER A 1 101 ? 2.934 -14.624 -6.883 1.00 80.81 101 SER A N 1
ATOM 717 C CA . SER A 1 101 ? 3.206 -14.543 -5.445 1.00 80.81 101 SER A CA 1
ATOM 718 C C . SER A 1 101 ? 3.137 -13.111 -4.906 1.00 80.81 101 SER A C 1
ATOM 720 O O . SER A 1 101 ? 2.531 -12.892 -3.861 1.00 80.81 101 SER A O 1
ATOM 722 N N . HIS A 1 102 ? 3.678 -12.119 -5.619 1.00 80.75 102 HIS A N 1
ATOM 723 C CA . HIS A 1 102 ? 3.618 -10.717 -5.198 1.00 80.75 102 HIS A CA 1
ATOM 724 C C . HIS A 1 102 ? 2.187 -10.182 -5.198 1.00 80.75 102 HIS A C 1
ATOM 726 O O . HIS A 1 102 ? 1.792 -9.490 -4.260 1.00 80.75 102 HIS A O 1
ATOM 732 N N . HIS A 1 103 ? 1.393 -10.524 -6.214 1.00 82.06 103 HIS A N 1
ATOM 733 C CA . HIS A 1 103 ? -0.012 -10.121 -6.278 1.00 82.06 103 HIS A CA 1
ATOM 734 C C . HIS A 1 103 ? -0.839 -10.766 -5.167 1.00 82.06 103 HIS A C 1
ATOM 736 O O . HIS A 1 103 ? -1.618 -10.075 -4.515 1.00 82.06 103 HIS A O 1
ATOM 742 N N . VAL A 1 104 ? -0.626 -12.059 -4.907 1.00 84.88 104 VAL A N 1
ATOM 743 C CA . VAL A 1 104 ? -1.307 -12.785 -3.828 1.00 84.88 104 VAL A CA 1
ATOM 744 C C . VAL A 1 104 ? -0.954 -12.185 -2.469 1.00 84.88 104 VAL A C 1
ATOM 746 O O . VAL A 1 104 ? -1.856 -11.872 -1.699 1.00 84.88 104 VAL A O 1
ATOM 749 N N . VAL A 1 105 ? 0.331 -11.948 -2.182 1.00 85.12 105 VAL A N 1
ATOM 750 C CA . VAL A 1 105 ? 0.760 -11.339 -0.911 1.00 85.12 105 VAL A CA 1
ATOM 751 C C . VAL A 1 105 ? 0.145 -9.950 -0.736 1.00 85.12 105 VAL A C 1
ATOM 753 O O . VAL A 1 105 ? -0.443 -9.675 0.307 1.00 85.12 105 VAL A O 1
ATOM 756 N N . ARG A 1 106 ? 0.211 -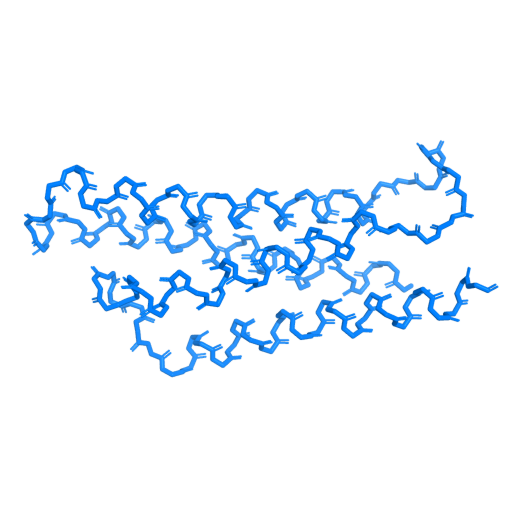9.087 -1.757 1.00 85.69 106 ARG A N 1
ATOM 757 C CA . ARG A 1 106 ? -0.376 -7.738 -1.716 1.00 85.69 106 ARG A CA 1
ATOM 758 C C . ARG A 1 106 ? -1.891 -7.794 -1.467 1.00 85.69 106 ARG A C 1
ATOM 760 O O . ARG A 1 106 ? -2.376 -7.118 -0.564 1.00 85.69 106 ARG A O 1
ATOM 767 N N . ALA A 1 107 ? -2.615 -8.653 -2.187 1.00 83.94 107 ALA A N 1
ATOM 768 C CA . ALA A 1 107 ? -4.058 -8.829 -2.021 1.00 83.94 107 ALA A CA 1
ATOM 769 C C . ALA A 1 107 ? -4.433 -9.347 -0.623 1.00 83.94 107 ALA A C 1
ATOM 771 O O . ALA A 1 107 ? -5.378 -8.843 -0.013 1.00 83.94 107 ALA A O 1
ATOM 772 N N . LEU A 1 108 ? -3.681 -10.314 -0.088 1.00 86.81 108 LEU A N 1
ATOM 773 C CA . LEU A 1 108 ? -3.900 -10.853 1.256 1.00 86.81 108 LEU A CA 1
ATOM 774 C C . LEU A 1 108 ? -3.678 -9.789 2.333 1.00 86.81 108 LEU A C 1
ATOM 776 O O . LEU A 1 108 ? -4.515 -9.643 3.221 1.00 86.81 108 LEU A O 1
ATOM 780 N N . VAL A 1 109 ? -2.594 -9.012 2.241 1.00 85.25 109 VAL A N 1
ATOM 781 C CA . VAL A 1 109 ? -2.303 -7.945 3.210 1.00 85.25 109 VAL A CA 1
ATOM 782 C C . VAL A 1 109 ? -3.362 -6.838 3.137 1.00 85.25 109 VAL A C 1
ATOM 784 O O . VAL A 1 109 ? -3.863 -6.410 4.176 1.00 85.25 109 VAL A O 1
ATOM 787 N N . THR A 1 110 ? -3.774 -6.417 1.937 1.00 84.38 110 THR A N 1
ATOM 788 C CA . THR A 1 110 ? -4.873 -5.450 1.766 1.00 84.38 110 THR A CA 1
ATOM 789 C C . THR A 1 110 ? -6.187 -5.978 2.345 1.00 84.38 110 THR A C 1
ATOM 791 O O . THR A 1 110 ? -6.879 -5.255 3.062 1.00 84.38 110 THR A O 1
ATOM 794 N N . THR A 1 111 ? -6.519 -7.246 2.094 1.00 85.94 111 THR A N 1
ATOM 795 C CA . THR A 1 111 ? -7.730 -7.878 2.639 1.00 85.94 111 THR A CA 1
ATOM 796 C C . THR A 1 111 ? -7.682 -7.931 4.163 1.00 85.94 111 THR A C 1
ATOM 798 O O . THR A 1 111 ? -8.664 -7.590 4.818 1.00 85.94 111 THR A O 1
ATOM 801 N N . ALA A 1 112 ? -6.530 -8.280 4.744 1.00 85.62 112 ALA A N 1
ATOM 802 C CA . ALA A 1 112 ? -6.336 -8.279 6.189 1.00 85.62 112 ALA A CA 1
ATOM 803 C C . ALA A 1 112 ? -6.555 -6.883 6.796 1.00 85.62 112 ALA A C 1
ATOM 805 O O . ALA A 1 112 ? -7.251 -6.777 7.804 1.00 85.62 112 ALA A O 1
ATOM 806 N N . CYS A 1 113 ? -6.048 -5.810 6.167 1.00 82.75 113 CYS A N 1
ATOM 807 C CA . CYS A 1 113 ? -6.329 -4.433 6.597 1.00 82.75 113 CYS A CA 1
ATOM 808 C C . CYS A 1 113 ? -7.834 -4.142 6.647 1.00 82.75 113 CYS A C 1
ATOM 810 O O . CYS A 1 113 ? -8.323 -3.618 7.648 1.00 82.75 113 CYS A O 1
ATOM 812 N N . LEU A 1 114 ? -8.563 -4.488 5.581 1.00 83.38 114 LEU A N 1
ATOM 813 C CA . LEU A 1 114 ? -10.000 -4.232 5.479 1.00 83.38 114 LEU A CA 1
ATOM 814 C C . LEU A 1 114 ? -10.786 -5.032 6.524 1.00 83.38 114 LEU A C 1
ATOM 816 O O . LEU A 1 114 ? -11.581 -4.451 7.254 1.00 83.38 114 LEU A O 1
ATOM 820 N N . VAL A 1 115 ? -10.517 -6.334 6.657 1.00 86.06 115 VAL A N 1
ATOM 821 C CA . VAL A 1 115 ? -11.203 -7.213 7.620 1.00 86.06 115 VAL A CA 1
ATOM 822 C C . VAL A 1 115 ? -10.957 -6.764 9.058 1.00 86.06 115 VAL A C 1
ATOM 824 O O . VAL A 1 115 ? -11.907 -6.611 9.825 1.00 86.06 115 VAL A O 1
ATOM 827 N N . LEU A 1 116 ? -9.697 -6.518 9.431 1.00 83.25 116 LEU A N 1
ATOM 828 C CA . LEU A 1 116 ? -9.348 -6.079 10.783 1.00 83.25 116 LEU A CA 1
ATOM 829 C C . LEU A 1 116 ? -9.970 -4.719 11.110 1.00 83.25 116 LEU A C 1
ATOM 831 O O . LEU A 1 116 ? -10.386 -4.489 12.247 1.00 83.25 116 LEU A O 1
ATOM 835 N N . TYR A 1 117 ? -10.066 -3.827 10.122 1.00 76.94 117 TYR A N 1
ATOM 836 C CA . TYR A 1 117 ? -10.705 -2.535 10.313 1.00 76.94 117 TYR A CA 1
ATOM 837 C C . TYR A 1 117 ? -12.227 -2.679 10.454 1.00 76.94 117 TYR A C 1
ATOM 839 O O . TYR A 1 117 ? -12.815 -2.098 11.366 1.00 76.94 117 TYR A O 1
ATOM 847 N N . SER A 1 118 ? -12.873 -3.471 9.594 1.00 79.62 118 SER A N 1
ATOM 848 C CA . SER A 1 118 ? -14.311 -3.745 9.680 1.00 79.62 118 SER A CA 1
ATOM 849 C C . SER A 1 118 ? -14.682 -4.372 11.021 1.00 79.62 118 SER A C 1
ATOM 851 O O . SER A 1 118 ? -15.666 -3.957 11.629 1.00 79.62 118 SER A O 1
ATOM 853 N N . TRP A 1 119 ? -13.864 -5.303 11.524 1.00 82.19 119 TRP A N 1
ATOM 854 C CA . TRP A 1 119 ? -14.025 -5.845 12.873 1.00 82.19 119 TRP A CA 1
ATOM 855 C C . TRP A 1 119 ? -13.886 -4.736 13.920 1.00 82.19 119 TRP A C 1
ATOM 857 O O . TRP A 1 119 ? -14.769 -4.586 14.761 1.00 82.19 119 TRP A O 1
ATOM 867 N N . TYR A 1 120 ? -12.837 -3.908 13.852 1.00 76.75 120 TYR A N 1
ATOM 868 C CA . TYR A 1 120 ? -12.669 -2.786 14.779 1.00 76.75 120 TYR A CA 1
ATOM 869 C C . TYR A 1 120 ? -13.899 -1.881 14.852 1.00 76.75 120 TYR A C 1
ATOM 871 O O . TYR A 1 120 ? -14.363 -1.592 15.953 1.00 76.75 120 TYR A O 1
ATOM 879 N N . VAL A 1 121 ? -14.466 -1.493 13.710 1.00 75.62 121 VAL A N 1
ATOM 880 C CA . VAL A 1 121 ? -15.693 -0.687 13.687 1.00 75.62 121 VAL A CA 1
ATOM 881 C C . VAL A 1 121 ? -16.875 -1.442 14.280 1.00 75.62 121 VAL A C 1
ATOM 883 O O . VAL A 1 121 ? -17.606 -0.864 15.075 1.00 75.62 121 VAL A O 1
ATOM 886 N N . ALA A 1 122 ? -17.064 -2.715 13.931 1.00 80.31 122 ALA A N 1
ATOM 887 C CA . ALA A 1 122 ? -18.180 -3.508 14.439 1.00 80.31 122 ALA A CA 1
ATOM 888 C C . ALA A 1 122 ? -18.143 -3.695 15.965 1.00 80.31 122 ALA A C 1
ATOM 890 O O . ALA A 1 122 ? -19.197 -3.784 16.581 1.00 80.31 122 ALA A O 1
ATOM 891 N N . SER A 1 123 ? -16.957 -3.747 16.581 1.00 78.38 123 SER A N 1
ATOM 892 C CA . SER A 1 123 ? -16.824 -3.956 18.029 1.00 78.38 123 SER A CA 1
ATOM 893 C C . SER A 1 123 ? -16.784 -2.671 18.866 1.00 78.38 123 SER A C 1
ATOM 895 O O . SER A 1 123 ? -16.703 -2.771 20.085 1.00 78.38 123 SER A O 1
ATOM 897 N N . HIS A 1 124 ? -16.725 -1.493 18.237 1.00 69.56 124 HIS A N 1
ATOM 898 C CA . HIS A 1 124 ? -16.674 -0.183 18.915 1.00 69.56 124 HIS A CA 1
ATOM 899 C C . HIS A 1 124 ? -17.824 0.744 18.470 1.00 69.56 124 HIS A C 1
ATOM 901 O O . HIS A 1 124 ? -17.752 1.956 18.670 1.00 69.56 124 HIS A O 1
ATOM 907 N N . ARG A 1 125 ? -18.853 0.176 17.832 1.00 63.00 125 ARG A N 1
ATOM 908 C CA . ARG A 1 125 ? -20.186 0.771 17.672 1.00 63.00 125 ARG A CA 1
ATOM 909 C C . ARG A 1 125 ? -21.079 0.277 18.799 1.00 63.00 125 ARG A C 1
ATOM 911 O O . ARG A 1 125 ? -21.933 1.077 19.226 1.00 63.00 125 ARG A O 1
#